Protein AF-A0A4R6JRE8-F1 (afdb_monomer_lite)

Organism: NCBI:txid52695

Foldseek 3Di:
DQPQDPVRLVVLLVLLLCLQLPVVLVLCVVVVHDPVLSVCSCVQSVLQSVLSVDAAADSSLVSLVSQLVSLVVLLVSVVVDVLLSLLSVLRNLLSVLSSCLSNQHCDLNHGSVVSSVSNSCSSPVRNPVSSVCVVVVPPSPPNSVVNVVVVVCVNVVSNVNVVVVVVVD

Sequence (169 aa):
MDRLSGAGWAGLYAVVAVCVLLFVPLGLGALGHRTRLVRWWPAVAVPAVVAMTLPRGWVAGLLCLPYLVACSAVPVLLRRDWLVAFAAACLPVAAAGLAAERAGYALLGFPPGILGLTAAHFHVAGFGAMLLLALTGEHRLLAPAGVAVVGLGFVVGGTTGDLIELLDR

Structure (mmCIF, N/CA/C/O backbone):
data_AF-A0A4R6JRE8-F1
#
_entry.id   AF-A0A4R6JRE8-F1
#
loop_
_atom_site.group_PDB
_atom_site.id
_atom_site.type_symbol
_atom_site.label_atom_id
_atom_site.label_alt_id
_atom_site.label_comp_id
_atom_site.label_asym_id
_atom_site.label_entity_id
_atom_site.label_seq_id
_atom_site.pdbx_PDB_ins_code
_atom_site.Cartn_x
_atom_site.Cartn_y
_atom_site.Cartn_z
_atom_site.occupancy
_atom_site.B_iso_or_equiv
_atom_site.auth_seq_id
_atom_site.auth_comp_id
_atom_site.auth_asym_id
_atom_site.auth_atom_id
_atom_site.pdbx_PDB_model_num
ATOM 1 N N . MET A 1 1 ? 4.841 7.133 -18.574 1.00 52.50 1 MET A N 1
ATOM 2 C CA . MET A 1 1 ? 5.577 8.075 -17.694 1.00 52.50 1 MET A CA 1
ATOM 3 C C . MET A 1 1 ? 6.538 7.310 -16.774 1.00 52.50 1 MET A C 1
ATOM 5 O O . MET A 1 1 ? 6.346 7.304 -15.568 1.00 52.50 1 MET A O 1
ATOM 9 N N . ASP A 1 2 ? 7.610 6.718 -17.309 1.00 60.41 2 ASP A N 1
ATOM 10 C CA . ASP A 1 2 ? 8.660 6.054 -16.499 1.00 60.41 2 ASP A CA 1
ATOM 11 C C . ASP A 1 2 ? 9.783 7.017 -16.062 1.00 60.41 2 ASP A C 1
ATOM 13 O O . ASP A 1 2 ? 10.923 6.625 -15.837 1.00 60.41 2 ASP A O 1
ATOM 17 N N . ARG A 1 3 ? 9.481 8.318 -15.970 1.00 64.69 3 ARG A N 1
ATOM 18 C CA . ARG A 1 3 ? 10.478 9.403 -15.907 1.00 64.69 3 ARG A CA 1
ATOM 19 C C . ARG A 1 3 ? 10.974 9.748 -14.495 1.00 64.69 3 ARG A C 1
ATOM 21 O O . ARG A 1 3 ? 11.443 10.862 -14.279 1.00 64.69 3 ARG A O 1
ATOM 28 N N . LEU A 1 4 ? 10.864 8.847 -13.521 1.00 73.44 4 LEU A N 1
ATOM 29 C CA . LEU A 1 4 ? 11.541 9.061 -12.238 1.00 73.44 4 LEU A CA 1
ATOM 30 C C . LEU A 1 4 ? 13.030 8.739 -12.406 1.00 73.44 4 LEU A C 1
ATOM 32 O O . LEU A 1 4 ? 13.393 7.714 -12.983 1.00 73.44 4 LEU A O 1
ATOM 36 N N . SER A 1 5 ? 13.897 9.612 -11.890 1.00 85.00 5 SER A N 1
ATOM 37 C CA . SER A 1 5 ? 15.326 9.312 -11.777 1.00 85.00 5 SER A CA 1
ATOM 38 C C . SER A 1 5 ? 15.541 8.103 -10.858 1.00 85.00 5 SER A C 1
ATOM 40 O O . SER A 1 5 ? 14.663 7.755 -10.065 1.00 85.00 5 SER A O 1
ATOM 42 N N . GLY A 1 6 ? 16.718 7.471 -10.909 1.00 84.25 6 GLY A N 1
ATOM 43 C CA . GLY A 1 6 ? 17.039 6.360 -10.000 1.00 84.25 6 GLY A CA 1
ATOM 44 C C . GLY A 1 6 ? 16.836 6.722 -8.519 1.00 84.25 6 GLY A C 1
ATOM 45 O O . GLY A 1 6 ? 16.256 5.945 -7.765 1.00 84.25 6 GLY A O 1
ATOM 46 N N . ALA A 1 7 ? 17.207 7.946 -8.126 1.00 83.94 7 ALA A N 1
ATOM 47 C CA . ALA A 1 7 ? 16.955 8.474 -6.784 1.00 83.94 7 ALA A CA 1
ATOM 48 C C . ALA A 1 7 ? 15.456 8.681 -6.494 1.00 83.94 7 ALA A C 1
ATOM 50 O O . ALA A 1 7 ? 15.005 8.407 -5.384 1.00 83.94 7 ALA A O 1
ATOM 51 N N . GLY A 1 8 ? 14.674 9.117 -7.487 1.00 85.06 8 GLY A N 1
ATOM 52 C CA . GLY A 1 8 ? 13.221 9.255 -7.363 1.00 85.06 8 GLY A CA 1
ATOM 53 C C . GLY A 1 8 ? 12.523 7.918 -7.105 1.00 85.06 8 GLY A C 1
ATOM 54 O O . GLY A 1 8 ? 11.666 7.831 -6.229 1.00 85.06 8 GLY A O 1
ATOM 55 N N . TRP A 1 9 ? 12.939 6.858 -7.803 1.00 87.75 9 TRP A N 1
ATOM 56 C CA . TRP A 1 9 ? 12.447 5.499 -7.558 1.00 87.75 9 TRP A CA 1
ATOM 57 C C . TRP A 1 9 ? 12.825 4.978 -6.171 1.00 87.75 9 TRP A C 1
ATOM 59 O O . TRP A 1 9 ? 11.977 4.423 -5.474 1.00 87.75 9 TRP A O 1
ATOM 69 N N . ALA A 1 10 ? 14.071 5.194 -5.745 1.00 87.94 10 ALA A N 1
ATOM 70 C CA . ALA A 1 10 ? 14.516 4.806 -4.409 1.00 87.94 10 ALA A CA 1
ATOM 71 C C . ALA A 1 10 ? 13.714 5.525 -3.312 1.00 87.94 10 ALA A C 1
ATOM 73 O O . ALA A 1 10 ? 13.259 4.887 -2.363 1.00 87.94 10 ALA A O 1
ATOM 74 N N . GLY A 1 11 ? 13.482 6.833 -3.471 1.00 87.94 11 GLY A N 1
ATOM 75 C CA . GLY A 1 11 ? 12.653 7.618 -2.558 1.00 87.94 11 GLY A CA 1
ATOM 76 C C . GLY A 1 11 ? 11.210 7.116 -2.500 1.00 87.94 11 GLY A C 1
ATOM 77 O O . GLY A 1 11 ? 10.671 6.927 -1.411 1.00 87.94 11 GLY A O 1
ATOM 78 N N . LEU A 1 12 ? 10.606 6.823 -3.656 1.00 90.62 12 LEU A N 1
ATOM 79 C CA . LEU A 1 12 ? 9.260 6.256 -3.733 1.00 90.62 12 LEU A CA 1
ATOM 80 C C . LEU A 1 12 ? 9.164 4.928 -2.970 1.00 90.62 12 LEU A C 1
ATOM 82 O O . LEU A 1 12 ? 8.294 4.776 -2.113 1.00 90.62 12 LEU A O 1
ATOM 86 N N . TYR A 1 13 ? 10.067 3.980 -3.233 1.00 93.44 13 TYR A N 1
ATOM 87 C CA . TYR A 1 13 ? 10.045 2.687 -2.546 1.00 93.44 13 TYR A CA 1
ATOM 88 C C . TYR A 1 13 ? 10.356 2.799 -1.060 1.00 93.44 13 TYR A C 1
ATOM 90 O O . TYR A 1 13 ? 9.750 2.075 -0.278 1.00 93.44 13 TYR A O 1
ATOM 98 N N . ALA A 1 14 ? 11.227 3.720 -0.641 1.00 90.25 14 ALA A N 1
ATOM 99 C CA . ALA A 1 14 ? 11.461 3.972 0.777 1.00 90.25 14 ALA A CA 1
ATOM 100 C C . ALA A 1 14 ? 10.170 4.426 1.478 1.00 90.25 14 ALA A C 1
ATOM 102 O O . ALA A 1 14 ? 9.812 3.883 2.524 1.00 90.25 14 ALA A O 1
ATOM 103 N N . VAL A 1 15 ? 9.429 5.359 0.869 1.00 90.06 15 VAL A N 1
ATOM 104 C CA . VAL A 1 15 ? 8.132 5.814 1.391 1.00 90.06 15 VAL A CA 1
ATOM 105 C C . VAL A 1 15 ? 7.133 4.661 1.456 1.00 90.06 15 VAL A C 1
ATOM 107 O O . VAL A 1 15 ? 6.523 4.445 2.505 1.00 90.06 15 VAL A O 1
ATOM 110 N N . VAL A 1 16 ? 6.976 3.889 0.376 1.00 92.94 16 VAL A N 1
ATOM 111 C CA . VAL A 1 16 ? 6.036 2.757 0.361 1.00 92.94 16 VAL A CA 1
ATOM 112 C C . VAL A 1 16 ? 6.449 1.694 1.383 1.00 92.94 16 VAL A C 1
ATOM 114 O O . VAL A 1 16 ? 5.595 1.213 2.120 1.00 92.94 16 VAL A O 1
ATOM 117 N N . ALA A 1 17 ? 7.736 1.370 1.514 1.00 93.31 17 ALA A N 1
ATOM 118 C CA . ALA A 1 17 ? 8.226 0.404 2.495 1.00 93.31 17 ALA A CA 1
ATOM 119 C C . ALA A 1 17 ? 7.937 0.849 3.936 1.00 93.31 17 ALA A C 1
ATOM 121 O O . ALA A 1 17 ? 7.434 0.052 4.728 1.00 93.31 17 ALA A O 1
ATOM 122 N N . VAL A 1 18 ? 8.173 2.124 4.269 1.00 90.38 18 VAL A N 1
ATOM 123 C CA . VAL A 1 18 ? 7.799 2.695 5.576 1.00 90.38 18 VAL A CA 1
ATOM 124 C C . VAL A 1 18 ? 6.293 2.580 5.806 1.00 90.38 18 VAL A C 1
ATOM 126 O O . VAL A 1 18 ? 5.859 2.185 6.891 1.00 90.38 18 VAL A O 1
ATOM 129 N N . CYS A 1 19 ? 5.485 2.863 4.783 1.00 89.25 19 CYS A N 1
ATOM 130 C CA . CYS A 1 19 ? 4.038 2.739 4.895 1.00 89.25 19 CYS A CA 1
ATOM 131 C C . CYS A 1 19 ? 3.608 1.300 5.189 1.00 89.25 19 CYS A C 1
ATOM 133 O O . CYS A 1 19 ? 2.877 1.038 6.144 1.00 89.25 19 CYS A O 1
ATOM 135 N N . VAL A 1 20 ? 4.093 0.369 4.371 1.00 93.38 20 VAL A N 1
ATOM 136 C CA . VAL A 1 20 ? 3.742 -1.050 4.405 1.00 93.38 20 VAL A CA 1
ATOM 137 C C . VAL A 1 20 ? 4.194 -1.705 5.714 1.00 93.38 20 VAL A C 1
ATOM 139 O O . VAL A 1 20 ? 3.438 -2.496 6.281 1.00 93.38 20 VAL A O 1
ATOM 142 N N . LEU A 1 21 ? 5.387 -1.368 6.219 1.00 92.44 21 LEU A N 1
ATOM 143 C CA . LEU A 1 21 ? 5.978 -1.991 7.410 1.00 92.44 21 LEU A CA 1
ATOM 144 C C . LEU A 1 21 ? 5.569 -1.343 8.731 1.00 92.44 21 LEU A C 1
ATOM 146 O O . LEU A 1 21 ? 5.488 -2.049 9.734 1.00 92.44 21 LEU A O 1
ATOM 150 N N . LEU A 1 22 ? 5.358 -0.026 8.757 1.00 88.62 22 LEU A N 1
ATOM 151 C CA . LEU A 1 22 ? 5.155 0.724 10.000 1.00 88.62 22 LEU A CA 1
ATOM 152 C C . LEU A 1 22 ? 3.790 1.398 10.028 1.00 88.62 22 LEU A C 1
ATOM 154 O O . LEU A 1 22 ? 3.012 1.174 10.951 1.00 88.62 22 LEU A O 1
ATOM 158 N N . PHE A 1 23 ? 3.472 2.196 9.010 1.00 86.69 23 PHE A N 1
ATOM 159 C CA . PHE A 1 23 ? 2.288 3.053 9.046 1.00 86.69 23 PHE A CA 1
ATOM 160 C C . PHE A 1 23 ? 0.977 2.260 9.097 1.00 86.69 23 PHE A C 1
ATOM 162 O O . PHE A 1 23 ? 0.137 2.504 9.964 1.00 86.69 23 PHE A O 1
ATOM 169 N N . VAL A 1 24 ? 0.817 1.269 8.216 1.00 89.62 24 VAL A N 1
ATOM 170 C CA . VAL A 1 24 ? -0.391 0.436 8.186 1.00 89.62 24 VAL A CA 1
ATOM 171 C C . VAL A 1 24 ? -0.585 -0.365 9.481 1.00 89.62 24 VAL A C 1
ATOM 173 O O . VAL A 1 24 ? -1.661 -0.247 10.068 1.00 89.62 24 VAL A O 1
ATOM 176 N N . PRO A 1 25 ? 0.394 -1.140 9.996 1.00 89.25 25 PRO A N 1
ATOM 177 C CA . PRO A 1 25 ? 0.181 -1.900 11.227 1.00 89.25 25 PRO A CA 1
ATOM 178 C C . PRO A 1 25 ? -0.025 -1.009 12.458 1.00 89.25 25 PRO A C 1
ATOM 180 O O . PRO A 1 25 ? -0.827 -1.372 13.320 1.00 89.25 25 PRO A O 1
ATOM 183 N N . LEU A 1 26 ? 0.622 0.163 12.533 1.00 85.62 26 LEU A N 1
ATOM 184 C CA . LEU A 1 26 ? 0.350 1.146 13.589 1.00 85.62 26 LEU A CA 1
ATOM 185 C C . LEU A 1 26 ? -1.086 1.671 13.503 1.00 85.62 26 LEU A C 1
ATOM 187 O O . LEU A 1 26 ? -1.774 1.726 14.522 1.00 85.62 26 LEU A O 1
ATOM 191 N N . GLY A 1 27 ? -1.565 1.985 12.298 1.00 85.25 27 GLY A N 1
ATOM 192 C CA . GLY A 1 27 ? -2.940 2.429 12.095 1.00 85.25 27 GLY A CA 1
ATOM 193 C C . GLY A 1 27 ? -3.976 1.365 12.453 1.00 85.25 27 GLY A C 1
ATOM 194 O O . GLY A 1 27 ? -4.958 1.655 13.134 1.00 85.25 27 GLY A O 1
ATOM 195 N N . LEU A 1 28 ? -3.722 0.107 12.087 1.00 85.75 28 LEU A N 1
ATOM 196 C CA . LEU A 1 28 ? -4.556 -1.027 12.499 1.00 85.75 28 LEU A CA 1
ATOM 197 C C . LEU A 1 28 ? -4.561 -1.221 14.023 1.00 85.75 28 LEU A C 1
ATOM 199 O O . LEU A 1 28 ? -5.608 -1.531 14.597 1.00 85.75 28 LEU A O 1
ATOM 203 N N . GLY A 1 29 ? -3.412 -1.022 14.675 1.00 84.69 29 GLY A N 1
ATOM 204 C CA . GLY A 1 29 ? -3.286 -1.066 16.131 1.00 84.69 29 GLY A CA 1
ATOM 205 C C . GLY A 1 29 ? -4.073 0.046 16.828 1.00 84.69 29 GLY A C 1
ATOM 206 O O . GLY A 1 29 ? -4.795 -0.233 17.784 1.00 84.69 29 GLY A O 1
ATOM 207 N N . ALA A 1 30 ? -3.997 1.279 16.319 1.00 81.44 30 ALA A N 1
ATOM 208 C CA . ALA A 1 30 ? -4.721 2.435 16.856 1.00 81.44 30 ALA A CA 1
ATOM 209 C C . ALA A 1 30 ? -6.247 2.262 16.793 1.00 81.44 30 ALA A C 1
ATOM 211 O O . ALA A 1 30 ? -6.962 2.707 17.686 1.00 81.44 30 ALA A O 1
ATOM 212 N N . LEU A 1 31 ? -6.750 1.547 15.784 1.00 77.00 31 LEU A N 1
ATOM 213 C CA . LEU A 1 31 ? -8.171 1.224 15.653 1.00 77.00 31 LEU A CA 1
ATOM 214 C C . LEU A 1 31 ? -8.651 0.149 16.648 1.00 77.00 31 LEU A C 1
ATOM 216 O O . LEU A 1 31 ? -9.803 -0.272 16.572 1.00 77.00 31 LEU A O 1
ATOM 220 N N . GLY A 1 32 ? -7.797 -0.356 17.545 1.00 67.25 32 GLY A N 1
ATOM 221 C CA . GLY A 1 32 ? -8.158 -1.390 18.523 1.00 67.25 32 GLY A CA 1
ATOM 222 C C . GLY A 1 32 ? -8.402 -2.772 17.904 1.00 67.25 32 GLY A C 1
ATOM 223 O O . GLY A 1 32 ? -8.995 -3.651 18.535 1.00 67.25 32 GLY A O 1
ATOM 224 N N . HIS A 1 33 ? -7.974 -2.984 16.656 1.00 66.19 33 HIS A N 1
ATOM 225 C CA . HIS A 1 33 ? -8.256 -4.212 15.923 1.00 66.19 33 HIS A CA 1
ATOM 226 C C . HIS A 1 33 ? -7.191 -5.290 16.158 1.00 66.19 33 HIS A C 1
ATOM 228 O O . HIS A 1 33 ? -5.997 -5.023 16.252 1.00 66.19 33 HIS A O 1
ATOM 234 N N . ARG A 1 34 ? -7.688 -6.534 16.272 1.00 66.19 34 ARG A N 1
ATOM 235 C CA . ARG A 1 34 ? -7.006 -7.802 16.602 1.00 66.19 34 ARG A CA 1
ATOM 236 C C . ARG A 1 34 ? -5.475 -7.717 16.605 1.00 66.19 34 ARG A C 1
ATOM 238 O O . ARG A 1 34 ? -4.853 -7.786 15.549 1.00 66.19 34 ARG A O 1
ATOM 245 N N . THR A 1 35 ? -4.880 -7.770 17.798 1.00 72.00 35 THR A N 1
ATOM 246 C CA . THR A 1 35 ? -3.431 -7.962 18.031 1.00 72.00 35 THR A CA 1
ATOM 247 C C . THR A 1 35 ? -2.819 -9.054 17.148 1.00 72.00 35 THR A C 1
ATOM 249 O O . THR A 1 35 ? -1.670 -8.958 16.733 1.00 72.00 35 THR A O 1
ATOM 252 N N . ARG A 1 36 ? -3.609 -10.075 16.794 1.00 83.19 36 ARG A N 1
ATOM 253 C CA . ARG A 1 36 ? -3.232 -11.128 15.848 1.00 83.19 36 ARG A CA 1
ATOM 254 C C . ARG A 1 36 ? -2.947 -10.603 14.432 1.00 83.19 36 ARG A C 1
ATOM 256 O O . ARG A 1 36 ? -1.947 -11.010 13.861 1.00 83.19 36 ARG A O 1
ATOM 263 N N . LEU A 1 37 ? -3.779 -9.720 13.871 1.00 84.69 37 LEU A N 1
ATOM 264 C CA . LEU A 1 37 ? -3.573 -9.158 12.528 1.00 84.69 37 LEU A CA 1
ATOM 265 C C . LEU A 1 37 ? -2.281 -8.337 12.473 1.00 84.69 37 LEU A C 1
ATOM 267 O O . LEU A 1 37 ? -1.452 -8.573 11.604 1.00 84.69 37 LEU A O 1
ATOM 271 N N . VAL A 1 38 ? -2.081 -7.447 13.450 1.00 87.44 38 VAL A N 1
ATOM 272 C CA . VAL A 1 38 ? -0.861 -6.631 13.563 1.00 87.44 38 VAL A CA 1
ATOM 273 C C . VAL A 1 38 ? 0.375 -7.516 13.757 1.00 87.44 38 VAL A C 1
ATOM 275 O O . VAL A 1 38 ? 1.393 -7.305 13.107 1.00 87.44 38 VAL A O 1
ATOM 278 N N . ARG A 1 39 ? 0.281 -8.567 14.584 1.00 90.31 39 ARG A N 1
ATOM 279 C CA . ARG A 1 39 ? 1.387 -9.507 14.833 1.00 90.31 39 ARG A CA 1
ATOM 280 C C . ARG A 1 39 ? 1.802 -10.302 13.593 1.00 90.31 39 ARG A C 1
ATOM 282 O O . ARG A 1 39 ? 2.987 -10.566 13.427 1.00 90.31 39 ARG A O 1
ATOM 289 N N . TRP A 1 40 ? 0.851 -10.705 12.750 1.00 92.12 40 TRP A N 1
ATOM 290 C CA . TRP A 1 40 ? 1.140 -11.431 11.506 1.00 92.12 40 TRP A CA 1
ATOM 291 C C . TRP A 1 40 ? 1.424 -10.505 10.319 1.00 92.12 40 TRP A C 1
ATOM 293 O O . TRP A 1 40 ? 1.877 -10.983 9.282 1.00 92.12 40 TRP A O 1
ATOM 303 N N . TRP A 1 41 ? 1.216 -9.195 10.466 1.00 94.31 41 TRP A N 1
ATOM 304 C CA . TRP A 1 41 ? 1.432 -8.217 9.402 1.00 94.31 41 TRP A CA 1
ATOM 305 C C . TRP A 1 41 ? 2.831 -8.280 8.767 1.00 94.31 41 TRP A C 1
ATOM 307 O O . TRP A 1 41 ? 2.915 -8.279 7.538 1.00 94.31 41 TRP A O 1
ATOM 317 N N . PRO A 1 42 ? 3.936 -8.431 9.528 1.00 95.25 42 PRO A N 1
ATOM 318 C CA . PRO A 1 42 ? 5.261 -8.551 8.924 1.00 95.25 42 PRO A CA 1
ATOM 319 C C . PRO A 1 42 ? 5.374 -9.726 7.943 1.00 95.25 42 PRO A C 1
ATOM 321 O O . PRO A 1 42 ? 6.051 -9.599 6.927 1.00 95.25 42 PRO A O 1
ATOM 324 N N . ALA A 1 43 ? 4.668 -10.836 8.189 1.00 96.38 43 ALA A N 1
ATOM 325 C CA . ALA A 1 43 ? 4.714 -12.014 7.322 1.00 96.38 43 ALA A CA 1
ATOM 326 C C . ALA A 1 43 ? 4.138 -11.751 5.920 1.00 96.38 43 ALA A C 1
ATOM 328 O O . ALA A 1 43 ? 4.549 -12.400 4.962 1.00 96.38 43 ALA A O 1
ATOM 329 N N . VAL A 1 44 ? 3.217 -10.791 5.788 1.00 96.06 44 VAL A N 1
ATOM 330 C CA . VAL A 1 44 ? 2.644 -10.383 4.494 1.00 96.06 44 VAL A CA 1
ATOM 331 C C . VAL A 1 44 ? 3.314 -9.132 3.921 1.00 96.06 44 VAL A C 1
ATOM 333 O O . VAL A 1 44 ? 3.395 -8.991 2.705 1.00 96.06 44 VAL A O 1
ATOM 336 N N . ALA A 1 45 ? 3.832 -8.245 4.774 1.00 96.12 45 ALA A N 1
ATOM 337 C CA . ALA A 1 45 ? 4.456 -6.981 4.384 1.00 96.12 45 ALA A CA 1
ATOM 338 C C . ALA A 1 45 ? 5.901 -7.145 3.883 1.00 96.12 45 ALA A C 1
ATOM 340 O O . ALA A 1 45 ? 6.281 -6.532 2.885 1.00 96.12 45 ALA A O 1
ATOM 341 N N . VAL A 1 46 ? 6.707 -7.986 4.543 1.00 97.62 46 VAL A N 1
ATOM 342 C CA . VAL A 1 46 ? 8.119 -8.201 4.179 1.00 97.62 46 VAL A CA 1
ATOM 343 C C . VAL A 1 46 ? 8.277 -8.703 2.736 1.00 97.62 46 VAL A C 1
ATOM 345 O O . VAL A 1 46 ? 9.091 -8.119 2.021 1.00 97.62 46 VAL A O 1
ATOM 348 N N . PRO A 1 47 ? 7.495 -9.687 2.245 1.00 98.12 47 PRO A N 1
ATOM 349 C CA . PRO A 1 47 ? 7.558 -10.102 0.843 1.00 98.12 47 PRO A CA 1
ATOM 350 C C . PRO A 1 47 ? 7.337 -8.953 -0.151 1.00 98.12 47 PRO A C 1
ATOM 352 O O . PRO A 1 47 ? 8.081 -8.833 -1.122 1.00 98.12 47 PRO A O 1
ATOM 355 N N . ALA A 1 48 ? 6.378 -8.059 0.118 1.00 97.00 48 ALA A N 1
ATOM 356 C CA . ALA A 1 48 ? 6.108 -6.911 -0.745 1.00 97.00 48 ALA A CA 1
ATOM 357 C C . ALA A 1 48 ? 7.262 -5.894 -0.753 1.00 97.00 48 ALA A C 1
ATOM 359 O O . ALA A 1 48 ? 7.559 -5.322 -1.797 1.00 97.00 48 ALA A O 1
ATOM 360 N N . VAL A 1 49 ? 7.947 -5.693 0.376 1.00 97.44 49 VAL A N 1
ATOM 361 C CA . VAL A 1 49 ? 9.142 -4.832 0.437 1.00 97.44 49 VAL A CA 1
ATOM 362 C C . VAL A 1 49 ? 10.323 -5.471 -0.288 1.00 97.44 49 VAL A C 1
ATOM 364 O O . VAL A 1 49 ? 11.018 -4.795 -1.043 1.00 97.44 49 VAL A O 1
ATOM 367 N N . VAL A 1 50 ? 10.519 -6.783 -0.133 1.00 97.75 50 VAL A N 1
ATOM 368 C CA . VAL A 1 50 ? 11.526 -7.533 -0.900 1.00 97.75 50 VAL A CA 1
ATOM 369 C C . VAL A 1 50 ? 11.248 -7.423 -2.402 1.00 97.75 50 VAL A C 1
ATOM 371 O O . VAL A 1 50 ? 12.172 -7.244 -3.188 1.00 97.75 50 VAL A O 1
ATOM 374 N N . ALA A 1 51 ? 9.984 -7.432 -2.826 1.00 97.31 51 ALA A N 1
ATOM 375 C CA . ALA A 1 51 ? 9.631 -7.260 -4.233 1.00 97.31 51 ALA A CA 1
ATOM 376 C C . ALA A 1 51 ? 10.114 -5.928 -4.839 1.00 97.31 51 ALA A C 1
ATOM 378 O O . ALA A 1 51 ? 10.369 -5.876 -6.045 1.00 97.31 51 ALA A O 1
ATOM 379 N N . MET A 1 52 ? 10.246 -4.865 -4.035 1.00 95.38 52 MET A N 1
ATOM 380 C CA . MET A 1 52 ? 10.695 -3.537 -4.484 1.00 95.38 52 MET A CA 1
ATOM 381 C C . MET A 1 52 ? 12.196 -3.486 -4.787 1.00 95.38 52 MET A C 1
ATOM 383 O O . MET A 1 52 ? 12.630 -2.622 -5.546 1.00 95.38 52 MET A O 1
ATOM 387 N N . THR A 1 53 ? 12.989 -4.402 -4.223 1.00 95.88 53 THR A N 1
ATOM 388 C CA . THR A 1 53 ? 14.435 -4.485 -4.494 1.00 95.88 53 THR A CA 1
ATOM 389 C C . THR A 1 53 ? 14.752 -5.332 -5.725 1.00 95.88 53 THR A C 1
ATOM 391 O O . THR A 1 53 ? 15.860 -5.263 -6.255 1.00 95.88 53 THR A O 1
ATOM 394 N N . LEU A 1 54 ? 13.784 -6.116 -6.203 1.00 95.69 54 LEU A N 1
ATOM 395 C CA . LEU A 1 54 ? 13.925 -6.931 -7.403 1.00 95.69 54 LEU A CA 1
ATOM 396 C C . LEU A 1 54 ? 13.718 -6.098 -8.681 1.00 95.69 54 LEU A C 1
ATOM 398 O O . LEU A 1 54 ? 13.098 -5.032 -8.648 1.00 95.69 54 LEU A O 1
ATOM 402 N N . PRO A 1 55 ? 14.169 -6.581 -9.848 1.00 95.06 55 PRO A N 1
ATOM 403 C CA . PRO A 1 55 ? 13.686 -6.083 -11.132 1.00 95.06 55 PRO A CA 1
ATOM 404 C C . PRO A 1 55 ? 12.169 -6.287 -11.269 1.00 95.06 55 PRO A C 1
ATOM 406 O O . PRO A 1 55 ? 11.600 -7.202 -10.669 1.00 95.06 55 PRO A O 1
ATOM 409 N N . ARG A 1 56 ? 11.502 -5.439 -12.063 1.00 95.06 56 ARG A N 1
ATOM 410 C CA . ARG A 1 56 ? 10.077 -5.632 -12.378 1.00 95.06 56 ARG A CA 1
ATOM 411 C C . ARG A 1 56 ? 9.874 -6.935 -13.140 1.00 95.06 56 ARG A C 1
ATOM 413 O O . ARG A 1 56 ? 10.665 -7.272 -14.018 1.00 95.06 56 ARG A O 1
ATOM 420 N N . GLY A 1 57 ? 8.797 -7.636 -12.820 1.00 96.00 57 GLY A N 1
ATOM 421 C CA . GLY A 1 57 ? 8.411 -8.875 -13.476 1.00 96.00 57 GLY A CA 1
ATOM 422 C C . GLY A 1 57 ? 7.480 -9.716 -12.612 1.00 96.00 57 GLY A C 1
ATOM 423 O O . GLY A 1 57 ? 7.170 -9.377 -11.468 1.00 96.00 57 GLY A O 1
ATOM 424 N N . TRP A 1 58 ? 7.054 -10.854 -13.155 1.00 96.50 58 TRP A N 1
ATOM 425 C CA . TRP A 1 58 ? 6.055 -11.716 -12.523 1.00 96.50 58 TRP A CA 1
ATOM 426 C C . TRP A 1 58 ? 6.454 -12.163 -11.107 1.00 96.50 58 TRP A C 1
ATOM 428 O O . TRP A 1 58 ? 5.607 -12.163 -10.222 1.00 96.50 58 TRP A O 1
ATOM 438 N N . VAL A 1 59 ? 7.737 -12.453 -10.849 1.00 97.69 59 VAL A N 1
ATOM 439 C CA . VAL A 1 59 ? 8.229 -12.832 -9.508 1.00 97.69 59 VAL A CA 1
ATOM 440 C C . VAL A 1 59 ? 7.990 -11.715 -8.490 1.00 97.69 59 VAL A C 1
ATOM 442 O O . VAL A 1 59 ? 7.465 -11.967 -7.407 1.00 97.69 59 VAL A O 1
ATOM 445 N N . ALA A 1 60 ? 8.341 -10.475 -8.842 1.00 97.19 60 ALA A N 1
ATOM 446 C CA . ALA A 1 60 ? 8.134 -9.325 -7.970 1.00 97.19 60 ALA A CA 1
ATOM 447 C C . ALA A 1 60 ? 6.633 -9.073 -7.742 1.00 97.19 60 ALA A C 1
ATOM 449 O O . ALA A 1 60 ? 6.220 -8.8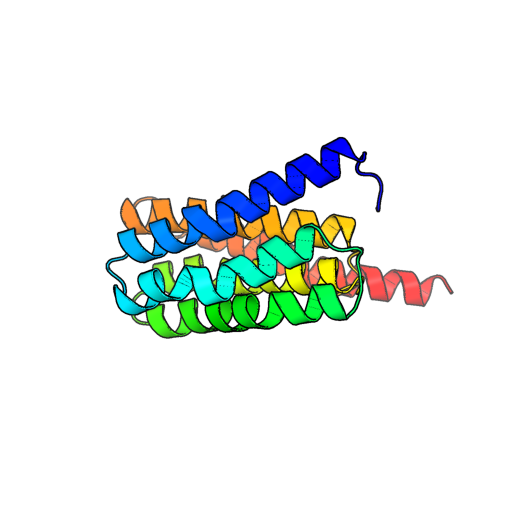38 -6.611 1.00 97.19 60 ALA A O 1
ATOM 450 N N . GLY A 1 61 ? 5.804 -9.209 -8.782 1.00 97.12 61 GLY A N 1
ATOM 451 C CA . GLY A 1 61 ? 4.346 -9.129 -8.649 1.00 97.12 61 GLY A CA 1
ATOM 452 C C . GLY A 1 61 ? 3.759 -10.200 -7.718 1.00 97.12 61 GLY A C 1
ATOM 453 O O . GLY A 1 61 ? 2.952 -9.883 -6.844 1.00 97.12 61 GLY A O 1
ATOM 454 N N . LEU A 1 62 ? 4.198 -11.458 -7.845 1.00 97.81 62 LEU A N 1
ATOM 455 C CA . LEU A 1 62 ? 3.732 -12.567 -7.001 1.00 97.81 62 LEU A CA 1
ATOM 456 C C . LEU A 1 62 ? 4.079 -12.362 -5.523 1.00 97.81 62 LEU A C 1
ATOM 458 O O . LEU A 1 62 ? 3.253 -12.645 -4.654 1.00 97.81 62 LEU A O 1
ATOM 462 N N . LEU A 1 63 ? 5.266 -11.827 -5.228 1.00 98.00 63 LEU A N 1
ATOM 463 C CA . LEU A 1 63 ? 5.678 -11.503 -3.859 1.00 98.00 63 LEU A CA 1
ATOM 464 C C . LEU A 1 63 ? 4.790 -10.432 -3.201 1.00 98.00 63 LEU A C 1
ATOM 466 O O . LEU A 1 63 ? 4.715 -10.378 -1.974 1.00 98.00 63 LEU A O 1
ATOM 470 N N . CYS A 1 64 ? 4.074 -9.621 -3.983 1.00 97.81 64 CYS A N 1
ATOM 471 C CA . CYS A 1 64 ? 3.107 -8.651 -3.468 1.00 97.81 64 CYS A CA 1
ATOM 472 C C . CYS A 1 64 ? 1.721 -9.253 -3.172 1.00 97.81 64 CYS A C 1
ATOM 474 O O . CYS A 1 64 ? 0.921 -8.611 -2.489 1.00 97.81 64 CYS A O 1
ATOM 476 N N . LEU A 1 65 ? 1.406 -10.469 -3.637 1.00 97.38 65 LEU A N 1
ATOM 477 C CA . LEU A 1 65 ? 0.069 -11.054 -3.464 1.00 97.38 65 LEU A CA 1
ATOM 478 C C . LEU A 1 65 ? -0.340 -11.283 -2.001 1.00 97.38 65 LEU A C 1
ATOM 480 O O . LEU A 1 65 ? -1.477 -10.946 -1.668 1.00 97.38 65 LEU A O 1
ATOM 484 N N . PRO A 1 66 ? 0.526 -11.788 -1.097 1.00 97.50 66 PRO A N 1
ATOM 485 C CA . PRO A 1 66 ? 0.159 -11.929 0.312 1.00 97.50 66 PRO A CA 1
ATOM 486 C C . PRO A 1 66 ? -0.261 -10.594 0.934 1.00 97.50 66 PRO A C 1
ATOM 488 O O . PRO A 1 66 ? -1.223 -10.537 1.702 1.00 97.50 66 PRO A O 1
ATOM 491 N N . TYR A 1 67 ? 0.428 -9.514 0.555 1.00 97.12 67 TYR A N 1
ATOM 492 C CA . TYR A 1 67 ? 0.107 -8.164 0.995 1.00 97.12 67 TYR A CA 1
ATOM 493 C C . TYR A 1 67 ? -1.246 -7.695 0.455 1.00 97.12 67 TYR A C 1
ATOM 495 O O . TYR A 1 67 ? -2.092 -7.244 1.225 1.00 97.12 67 TYR A O 1
ATOM 503 N N . LEU A 1 68 ? -1.499 -7.882 -0.843 1.00 97.31 68 LEU A N 1
ATOM 504 C CA . LEU A 1 68 ? -2.784 -7.557 -1.467 1.00 97.31 68 LEU A CA 1
ATOM 505 C C . LEU A 1 68 ? -3.960 -8.291 -0.808 1.00 97.31 68 LEU A C 1
ATOM 507 O O . LEU A 1 68 ? -4.989 -7.674 -0.515 1.00 97.31 68 LEU A O 1
ATOM 511 N N . VAL A 1 69 ? -3.809 -9.587 -0.527 1.00 96.69 69 VAL A N 1
ATOM 512 C CA . VAL A 1 69 ? -4.836 -10.385 0.160 1.00 96.69 69 VAL A CA 1
ATOM 513 C C . VAL A 1 69 ? -5.087 -9.847 1.568 1.00 96.69 69 VAL A C 1
ATOM 515 O O . VAL A 1 69 ? -6.243 -9.653 1.953 1.00 96.69 69 VAL A O 1
ATOM 518 N N . ALA A 1 70 ? -4.027 -9.551 2.325 1.00 94.56 70 ALA A N 1
ATOM 519 C CA . ALA A 1 70 ? -4.158 -8.987 3.664 1.00 94.56 70 ALA A CA 1
ATOM 520 C C . ALA A 1 70 ? -4.872 -7.628 3.642 1.00 94.56 70 ALA A C 1
ATOM 522 O O . ALA A 1 70 ? -5.847 -7.446 4.371 1.00 94.56 70 ALA A O 1
ATOM 523 N N . CYS A 1 71 ? -4.455 -6.711 2.765 1.00 94.69 71 CYS A N 1
ATOM 524 C CA . CYS A 1 71 ? -5.077 -5.400 2.587 1.00 94.69 71 CYS A CA 1
ATOM 525 C C . CYS A 1 71 ? -6.554 -5.499 2.186 1.00 94.69 71 CYS A C 1
ATOM 527 O O . CYS A 1 71 ? -7.372 -4.745 2.703 1.00 94.69 71 CYS A O 1
ATOM 529 N N . SER A 1 72 ? -6.915 -6.459 1.332 1.00 95.38 72 SER A N 1
ATOM 530 C CA . SER A 1 72 ? -8.308 -6.692 0.918 1.00 95.38 72 SER A CA 1
ATOM 531 C C . SER A 1 72 ? -9.181 -7.229 2.053 1.00 95.38 72 SER A C 1
ATOM 533 O O . SER A 1 72 ? -10.371 -6.922 2.128 1.00 95.38 72 SER A O 1
ATOM 535 N N . ALA A 1 73 ? -8.600 -8.001 2.974 1.00 93.00 73 ALA A N 1
ATOM 536 C CA . ALA A 1 73 ? -9.316 -8.503 4.140 1.00 93.00 73 ALA A CA 1
ATOM 537 C C . ALA A 1 73 ? -9.592 -7.405 5.181 1.00 93.00 73 ALA A C 1
ATOM 539 O O . ALA A 1 73 ? -10.594 -7.494 5.891 1.00 93.00 73 ALA A O 1
ATOM 540 N N . VAL A 1 74 ? -8.745 -6.370 5.280 1.00 90.56 74 VAL A N 1
ATOM 541 C CA . VAL A 1 74 ? -8.883 -5.323 6.308 1.00 90.56 74 VAL A CA 1
ATOM 542 C C . VAL A 1 74 ? -10.271 -4.659 6.274 1.00 90.56 74 VAL A C 1
ATOM 544 O O . VAL A 1 74 ? -10.969 -4.784 7.278 1.00 90.56 74 VAL A O 1
ATOM 547 N N . PRO A 1 75 ? -10.755 -4.036 5.179 1.00 90.38 75 PRO A N 1
ATOM 548 C CA . PRO A 1 75 ? -12.080 -3.399 5.158 1.00 90.38 75 PRO A CA 1
ATOM 549 C C . PRO A 1 75 ? -13.216 -4.333 5.589 1.00 90.38 75 PRO A C 1
ATOM 551 O O . PRO A 1 75 ? -14.116 -3.931 6.324 1.00 90.38 75 PRO A O 1
ATOM 554 N N . VAL A 1 76 ? -13.147 -5.607 5.188 1.00 90.81 76 VAL A N 1
ATOM 555 C CA . VAL A 1 76 ? -14.141 -6.632 5.542 1.00 90.81 76 VAL A CA 1
ATOM 556 C C . VAL A 1 76 ? -14.124 -6.924 7.043 1.00 90.81 76 VAL A C 1
ATOM 558 O O . VAL A 1 76 ? -15.178 -7.100 7.657 1.00 90.81 76 VAL A O 1
ATOM 561 N N . LEU A 1 77 ? -12.940 -6.953 7.654 1.00 88.50 77 LEU A N 1
ATOM 562 C CA . LEU A 1 77 ? -12.779 -7.130 9.097 1.00 88.50 77 LEU A CA 1
ATOM 563 C C . LEU A 1 77 ? -13.237 -5.896 9.887 1.00 88.50 77 LEU A C 1
ATOM 565 O O . LEU A 1 77 ? -13.743 -6.056 10.998 1.00 88.50 77 LEU A O 1
ATOM 569 N N . LEU A 1 78 ? -13.096 -4.699 9.310 1.00 87.12 78 LEU A N 1
ATOM 570 C CA . LEU A 1 78 ? -13.465 -3.419 9.927 1.00 87.12 78 LEU A CA 1
ATOM 571 C C . LEU A 1 78 ? -14.912 -2.985 9.632 1.00 87.12 78 LEU A C 1
ATOM 573 O O . LEU A 1 78 ? -15.353 -1.960 10.140 1.00 87.12 78 LEU A O 1
ATOM 577 N N . ARG A 1 79 ? -15.684 -3.772 8.867 1.00 87.88 79 ARG A N 1
ATOM 578 C CA . ARG A 1 79 ? -17.025 -3.429 8.339 1.00 87.88 79 ARG A CA 1
ATOM 579 C C . ARG A 1 79 ? -18.083 -2.991 9.359 1.00 87.88 79 ARG A C 1
ATOM 581 O O . ARG A 1 79 ? -19.173 -2.596 8.963 1.00 87.88 79 ARG A O 1
ATOM 588 N N . ARG A 1 80 ? -17.817 -3.149 10.660 1.00 86.19 80 ARG A N 1
ATOM 589 C CA . ARG A 1 80 ? -18.719 -2.704 11.733 1.00 86.19 80 ARG A CA 1
ATOM 590 C C . ARG A 1 80 ? -18.734 -1.187 11.892 1.00 86.19 80 ARG A C 1
ATOM 592 O O . ARG A 1 80 ? -19.756 -0.659 12.311 1.00 86.19 80 ARG A O 1
ATOM 599 N N . ASP A 1 81 ? -17.642 -0.517 11.544 1.00 85.38 81 ASP A N 1
ATOM 600 C CA . ASP A 1 81 ? -17.570 0.937 11.476 1.00 85.38 81 ASP A CA 1
ATOM 601 C C . ASP A 1 81 ? -17.343 1.333 10.017 1.00 85.38 81 ASP A C 1
ATOM 603 O O . ASP A 1 81 ? -16.301 1.043 9.430 1.00 85.38 81 ASP A O 1
ATOM 607 N N . TRP A 1 82 ? -18.352 1.954 9.409 1.00 83.38 82 TRP A N 1
ATOM 608 C CA . TRP A 1 82 ? -18.332 2.250 7.981 1.00 83.38 82 TRP A CA 1
ATOM 609 C C . TRP A 1 82 ? -17.255 3.278 7.605 1.00 83.38 82 TRP A C 1
ATOM 611 O O . TRP A 1 82 ? -16.683 3.160 6.523 1.00 83.38 82 TRP A O 1
ATOM 621 N N . LEU A 1 83 ? -16.936 4.242 8.481 1.00 81.88 83 LEU A N 1
ATOM 622 C CA . LEU A 1 83 ? -15.899 5.247 8.219 1.00 81.88 83 LEU A CA 1
ATOM 623 C C . LEU A 1 83 ? -14.519 4.605 8.257 1.00 81.88 83 LEU A C 1
ATOM 625 O O . LEU A 1 83 ? -13.699 4.832 7.370 1.00 81.88 83 LEU A O 1
ATOM 629 N N . VAL A 1 84 ? -14.287 3.758 9.256 1.00 82.38 84 VAL A N 1
ATOM 630 C CA . VAL A 1 84 ? -13.037 3.008 9.397 1.00 82.38 84 VAL A CA 1
ATOM 631 C C . VAL A 1 84 ? -12.875 1.991 8.261 1.00 82.38 84 VAL A C 1
ATOM 633 O O . VAL A 1 84 ? -11.789 1.854 7.696 1.00 82.38 84 VAL A O 1
ATOM 636 N N . ALA A 1 85 ? -13.948 1.295 7.881 1.00 86.12 85 ALA A N 1
ATOM 637 C CA . ALA A 1 85 ? -13.935 0.366 6.754 1.00 86.12 85 ALA A CA 1
ATOM 638 C C . ALA A 1 85 ? -13.663 1.087 5.426 1.00 86.12 85 ALA A C 1
ATOM 640 O O . ALA A 1 85 ? -12.884 0.592 4.611 1.00 86.12 85 ALA A O 1
ATOM 641 N N . PHE A 1 86 ? -14.252 2.269 5.230 1.00 83.62 86 PHE A N 1
ATOM 642 C CA . PHE A 1 86 ? -13.997 3.108 4.062 1.00 83.62 86 PHE A CA 1
ATOM 643 C C . PHE A 1 86 ? -12.550 3.624 4.040 1.00 83.62 86 PHE A C 1
ATOM 645 O O . PHE A 1 86 ? -11.885 3.531 3.011 1.00 83.62 86 PHE A O 1
ATOM 652 N N . ALA A 1 87 ? -12.015 4.073 5.181 1.00 83.00 87 ALA A N 1
ATOM 653 C CA . ALA A 1 87 ? -10.604 4.442 5.322 1.00 83.00 87 ALA A CA 1
ATOM 654 C C . ALA A 1 87 ? -9.678 3.291 4.899 1.00 83.00 87 ALA A C 1
ATOM 656 O O . ALA A 1 87 ? -8.760 3.460 4.093 1.00 83.00 87 ALA A O 1
ATOM 657 N N . ALA A 1 88 ? -9.963 2.088 5.398 1.00 87.75 88 ALA A N 1
ATOM 658 C CA . ALA A 1 88 ? -9.205 0.894 5.069 1.00 87.75 88 ALA A CA 1
ATOM 659 C C . ALA A 1 88 ? -9.350 0.451 3.609 1.00 87.75 88 ALA A C 1
ATOM 661 O O . ALA A 1 88 ? -8.464 -0.246 3.117 1.00 87.75 88 ALA A O 1
ATOM 662 N N . ALA A 1 89 ? -10.411 0.846 2.895 1.00 89.94 89 ALA A N 1
ATOM 663 C CA . ALA A 1 89 ? -10.600 0.501 1.484 1.00 89.94 89 ALA A CA 1
ATOM 664 C C . ALA A 1 89 ? -9.531 1.126 0.568 1.00 89.94 89 ALA A C 1
ATOM 666 O O . ALA A 1 89 ? -9.326 0.653 -0.548 1.00 89.94 89 ALA A O 1
ATOM 667 N N . CYS A 1 90 ? -8.774 2.112 1.058 1.00 90.25 90 CYS A N 1
ATOM 668 C CA . CYS A 1 90 ? -7.587 2.622 0.372 1.00 90.25 90 CYS A CA 1
ATOM 669 C C . CYS A 1 90 ? -6.456 1.581 0.288 1.00 90.25 90 CYS A C 1
ATOM 671 O O . CYS A 1 90 ? -5.696 1.574 -0.678 1.00 90.25 90 CYS A O 1
ATOM 673 N N . LEU A 1 91 ? -6.345 0.681 1.272 1.00 92.81 91 LEU A N 1
ATOM 674 C CA . LEU A 1 91 ? -5.279 -0.322 1.339 1.00 92.81 91 LEU A CA 1
ATOM 675 C C . LEU A 1 91 ? -5.286 -1.307 0.157 1.00 92.81 91 LEU A C 1
ATOM 677 O O . LEU A 1 91 ? -4.224 -1.498 -0.432 1.00 92.81 91 LEU A O 1
ATOM 681 N N . PRO A 1 92 ? -6.413 -1.940 -0.233 1.00 95.12 92 PRO A N 1
ATOM 682 C CA . PRO A 1 92 ? -6.420 -2.825 -1.395 1.00 95.12 92 PRO A CA 1
ATOM 683 C C . PRO A 1 92 ? -6.112 -2.090 -2.703 1.00 95.12 92 PRO A C 1
ATOM 685 O O . PRO A 1 92 ? -5.421 -2.657 -3.543 1.00 95.12 92 PRO A O 1
ATOM 688 N N . VAL A 1 93 ? -6.535 -0.829 -2.866 1.00 93.44 93 VAL A N 1
ATOM 689 C CA . VAL A 1 93 ? -6.176 -0.014 -4.045 1.00 93.44 93 VAL A CA 1
ATOM 690 C C . VAL A 1 93 ? -4.666 0.216 -4.092 1.00 93.44 93 VAL A C 1
ATOM 692 O O . VAL A 1 93 ? -4.028 -0.009 -5.121 1.00 93.44 93 VAL A O 1
ATOM 695 N N . ALA A 1 94 ? -4.076 0.592 -2.957 1.00 94.38 94 ALA A N 1
ATOM 696 C CA . ALA A 1 94 ? -2.643 0.810 -2.847 1.00 94.38 94 ALA A CA 1
ATOM 697 C C . ALA A 1 94 ? -1.836 -0.474 -3.114 1.00 94.38 94 ALA A C 1
ATOM 699 O O . ALA A 1 94 ? -0.843 -0.451 -3.843 1.00 94.38 94 ALA A O 1
ATOM 700 N N . ALA A 1 95 ? -2.279 -1.603 -2.554 1.00 96.31 95 ALA A N 1
ATOM 701 C CA . ALA A 1 95 ? -1.631 -2.898 -2.723 1.00 96.31 95 ALA A CA 1
ATOM 702 C C . ALA A 1 95 ? -1.776 -3.451 -4.150 1.00 96.31 95 ALA A C 1
ATOM 704 O O . ALA A 1 95 ? -0.836 -4.059 -4.660 1.00 96.31 95 ALA A O 1
ATOM 705 N N . ALA A 1 96 ? -2.914 -3.217 -4.813 1.00 96.25 96 ALA A N 1
ATOM 706 C CA . ALA A 1 96 ? -3.126 -3.612 -6.204 1.00 96.25 96 ALA A CA 1
ATOM 707 C C . ALA A 1 96 ? -2.232 -2.800 -7.149 1.00 96.25 96 ALA A C 1
ATOM 709 O O . ALA A 1 96 ? -1.577 -3.380 -8.015 1.00 96.25 96 ALA A O 1
ATOM 710 N N . GLY A 1 97 ? -2.139 -1.482 -6.931 1.00 94.94 97 GLY A N 1
ATOM 711 C CA . GLY A 1 97 ? -1.208 -0.616 -7.655 1.00 94.94 97 GLY A CA 1
ATOM 712 C C . GLY A 1 97 ? 0.241 -1.075 -7.494 1.00 94.94 97 GLY A C 1
ATOM 713 O O . GLY A 1 97 ? 0.947 -1.224 -8.488 1.00 94.94 97 GLY A O 1
ATOM 714 N N . LEU A 1 98 ? 0.659 -1.403 -6.266 1.00 96.31 98 LEU A N 1
ATOM 715 C CA . LEU A 1 98 ? 1.995 -1.940 -6.004 1.00 96.31 98 LEU A CA 1
ATOM 716 C C . LEU A 1 98 ? 2.232 -3.277 -6.722 1.00 96.31 98 LEU A C 1
ATOM 718 O O . LEU A 1 98 ? 3.245 -3.433 -7.394 1.00 96.31 98 LEU A O 1
ATOM 722 N N . ALA A 1 99 ? 1.310 -4.237 -6.615 1.00 97.69 99 A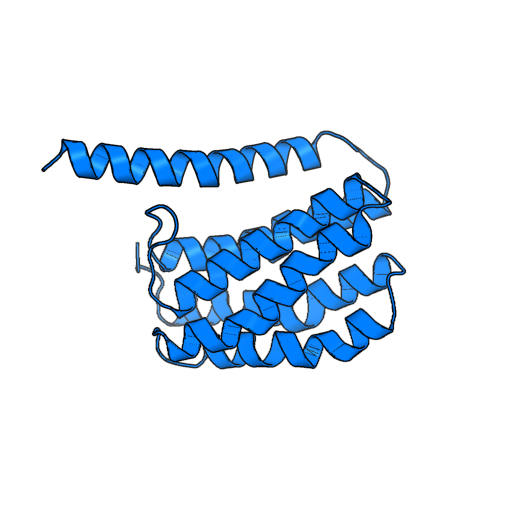LA A N 1
ATOM 723 C CA . ALA A 1 99 ? 1.465 -5.547 -7.249 1.00 97.69 99 ALA A CA 1
ATOM 724 C C . ALA A 1 99 ? 1.555 -5.442 -8.780 1.00 97.69 99 ALA A C 1
ATOM 726 O O . ALA A 1 99 ? 2.408 -6.087 -9.391 1.00 97.69 99 ALA A O 1
ATOM 727 N N . ALA A 1 100 ? 0.721 -4.599 -9.394 1.00 96.31 100 ALA A N 1
ATOM 728 C CA . ALA A 1 100 ? 0.753 -4.349 -10.831 1.00 96.31 100 ALA A CA 1
ATOM 729 C C . ALA A 1 100 ? 2.037 -3.622 -11.269 1.00 96.31 100 ALA A C 1
ATOM 731 O O . ALA A 1 100 ? 2.674 -4.038 -12.237 1.00 96.31 100 ALA A O 1
ATOM 732 N N . GLU A 1 101 ? 2.481 -2.610 -10.515 1.00 95.56 101 GLU A N 1
ATOM 733 C CA . GLU A 1 101 ? 3.756 -1.923 -10.752 1.00 95.56 101 GLU A CA 1
ATOM 734 C C . GLU A 1 101 ? 4.937 -2.897 -10.691 1.00 95.56 101 GLU A C 1
ATOM 736 O O . GLU A 1 101 ? 5.760 -2.932 -11.611 1.00 95.56 101 GLU A O 1
ATOM 741 N N . ARG A 1 102 ? 4.986 -3.746 -9.655 1.00 97.19 102 ARG A N 1
ATOM 742 C CA . ARG A 1 102 ? 6.025 -4.772 -9.504 1.00 97.19 102 ARG A CA 1
ATOM 743 C C . ARG A 1 102 ? 5.968 -5.831 -10.596 1.00 97.19 102 ARG A C 1
ATOM 745 O O . ARG A 1 102 ? 7.023 -6.275 -11.042 1.00 97.19 102 ARG A O 1
ATOM 752 N N . ALA A 1 103 ? 4.776 -6.189 -11.067 1.00 96.25 103 ALA A N 1
ATOM 753 C CA . ALA A 1 103 ? 4.594 -7.085 -12.206 1.00 96.25 103 ALA A CA 1
ATOM 754 C C . ALA A 1 103 ? 4.997 -6.453 -13.552 1.00 96.25 103 ALA A C 1
ATOM 756 O O . ALA A 1 103 ? 5.190 -7.184 -14.521 1.00 96.25 103 ALA A O 1
ATOM 757 N N . GLY A 1 104 ? 5.131 -5.123 -13.624 1.00 93.50 104 GLY A N 1
ATOM 758 C CA . GLY A 1 104 ? 5.303 -4.394 -14.884 1.00 93.50 104 GLY A CA 1
ATOM 759 C C . GLY A 1 104 ? 4.026 -4.341 -15.729 1.00 93.50 104 GLY A C 1
ATOM 760 O O . GLY A 1 104 ? 4.105 -4.144 -16.938 1.00 93.50 104 GLY A O 1
ATOM 761 N N . TYR A 1 105 ? 2.861 -4.542 -15.109 1.00 92.19 105 TY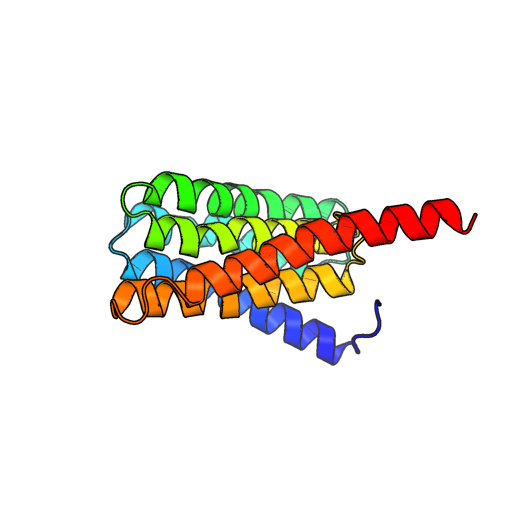R A N 1
ATOM 762 C CA . TYR A 1 105 ? 1.563 -4.566 -15.775 1.00 92.19 105 TYR A CA 1
ATOM 763 C C . TYR A 1 105 ? 0.891 -3.190 -15.718 1.00 9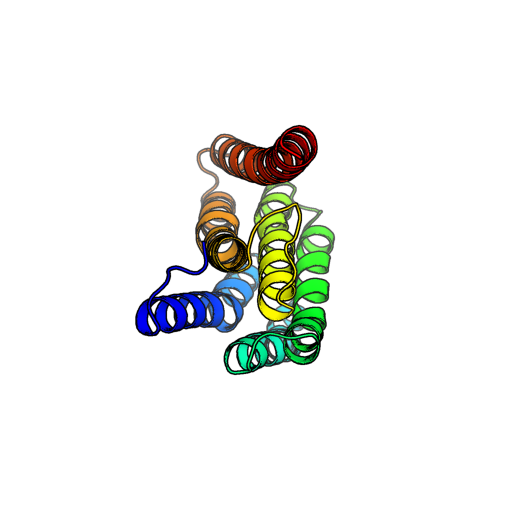2.19 105 TYR A C 1
ATOM 765 O O . TYR A 1 105 ? 0.832 -2.572 -14.654 1.00 92.19 105 TYR A O 1
ATOM 773 N N . ALA A 1 106 ? 0.356 -2.729 -16.851 1.00 90.81 106 ALA A N 1
ATOM 774 C CA . ALA A 1 106 ? -0.444 -1.511 -16.914 1.00 90.81 106 ALA A CA 1
ATOM 775 C C . ALA A 1 106 ? -1.876 -1.799 -16.439 1.00 90.81 106 ALA A C 1
ATOM 777 O O . ALA A 1 106 ? -2.718 -2.293 -17.185 1.00 90.81 106 ALA A O 1
ATOM 778 N N . LEU A 1 107 ? -2.136 -1.538 -15.160 1.00 89.75 107 LEU A N 1
ATOM 779 C CA . LEU A 1 107 ? -3.443 -1.744 -14.549 1.00 89.75 107 LEU A CA 1
ATOM 780 C C . LEU A 1 107 ? -4.369 -0.572 -14.888 1.00 89.75 107 LEU A C 1
ATOM 782 O O . LEU A 1 107 ? -4.054 0.566 -14.547 1.00 89.75 107 LEU A O 1
ATOM 786 N N . LEU A 1 108 ? -5.516 -0.866 -15.512 1.00 86.19 108 LEU A N 1
ATOM 787 C CA . LEU A 1 108 ? -6.479 0.139 -15.992 1.00 86.19 108 LEU A CA 1
ATOM 788 C C . LEU A 1 108 ? -5.812 1.186 -16.907 1.00 86.19 108 LEU A C 1
ATOM 790 O O . LEU A 1 108 ? -5.979 2.378 -16.687 1.00 86.19 108 LEU A O 1
ATOM 794 N N . GLY A 1 109 ? -4.943 0.758 -17.826 1.00 85.19 109 GLY A N 1
ATOM 795 C CA . GLY A 1 109 ? -4.230 1.666 -18.734 1.00 85.19 109 GLY A CA 1
ATOM 796 C C . GLY A 1 109 ? -3.103 2.490 -18.097 1.00 85.19 109 GLY A C 1
ATOM 797 O O . GLY A 1 109 ? -2.317 3.129 -18.798 1.00 85.19 109 GLY A O 1
ATOM 798 N N . PHE A 1 110 ? -2.944 2.472 -16.767 1.00 86.06 110 PHE A N 1
ATOM 799 C CA . PHE A 1 110 ? -1.914 3.277 -16.112 1.00 86.06 110 PHE A CA 1
ATOM 800 C C . PHE A 1 110 ? -0.530 2.624 -16.181 1.00 86.06 110 PHE A C 1
ATOM 802 O O . PHE A 1 110 ? -0.364 1.477 -15.762 1.00 86.06 110 PHE A O 1
ATOM 809 N N . PRO A 1 111 ? 0.513 3.362 -16.605 1.00 90.62 111 PRO A N 1
ATOM 810 C CA . PRO A 1 111 ? 1.875 2.854 -16.621 1.00 90.62 111 PRO A CA 1
ATOM 811 C C . PRO A 1 111 ? 2.417 2.615 -15.196 1.00 90.62 111 PRO A C 1
ATOM 813 O O . PRO A 1 111 ? 2.013 3.317 -14.260 1.00 90.62 111 PRO A O 1
ATOM 816 N N . PRO A 1 112 ? 3.412 1.721 -15.025 1.00 89.88 112 PRO A N 1
ATOM 817 C CA . PRO A 1 112 ? 3.991 1.371 -13.721 1.00 89.88 112 PRO A CA 1
ATOM 818 C 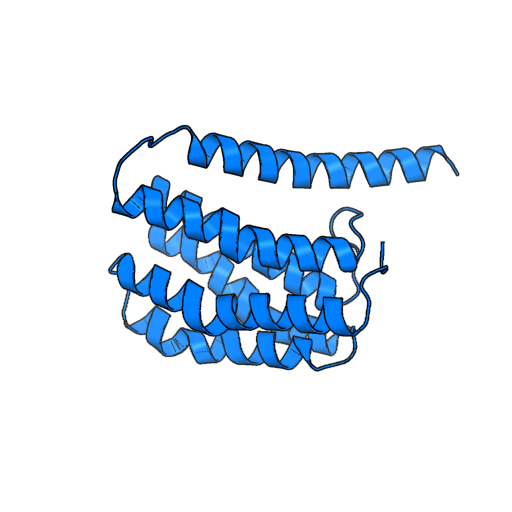C . PRO A 1 112 ? 4.433 2.574 -12.873 1.00 89.88 112 PRO A C 1
ATOM 820 O O . PRO A 1 112 ? 4.197 2.596 -11.668 1.00 89.88 112 PRO A O 1
ATOM 823 N N . GLY A 1 113 ? 5.003 3.616 -13.492 1.00 87.75 113 GLY A N 1
ATOM 824 C CA . GLY A 1 113 ? 5.323 4.888 -12.824 1.00 87.75 113 GLY A CA 1
ATOM 825 C C . GLY A 1 113 ? 4.156 5.509 -12.052 1.00 87.75 113 GLY A C 1
ATOM 826 O O . GLY A 1 113 ? 4.321 5.931 -10.907 1.00 87.75 113 GLY A O 1
ATOM 827 N N . ILE A 1 114 ? 2.968 5.531 -12.658 1.00 90.19 114 ILE A N 1
ATOM 828 C CA . ILE A 1 114 ? 1.761 6.075 -12.026 1.00 90.19 114 ILE A CA 1
ATOM 829 C C . ILE A 1 114 ? 1.261 5.117 -10.949 1.00 90.19 114 ILE A C 1
ATOM 831 O O . ILE A 1 114 ? 0.941 5.562 -9.855 1.00 90.19 114 ILE A O 1
ATOM 835 N N . LEU A 1 115 ? 1.273 3.809 -11.206 1.00 91.50 115 LEU A N 1
ATOM 836 C CA . LEU A 1 115 ? 0.844 2.802 -10.231 1.00 91.50 115 LEU A CA 1
ATOM 837 C C . LEU A 1 115 ? 1.682 2.820 -8.943 1.00 91.50 115 LEU A C 1
ATOM 839 O O . LEU A 1 115 ? 1.132 2.677 -7.849 1.00 91.50 115 LEU A O 1
ATOM 843 N N . GLY A 1 116 ? 2.989 3.071 -9.049 1.00 90.06 116 GLY A N 1
ATOM 844 C CA . GLY A 1 116 ? 3.857 3.268 -7.887 1.00 90.06 116 GLY A CA 1
ATOM 845 C C . GLY A 1 116 ? 3.477 4.512 -7.074 1.00 90.06 116 GLY A C 1
ATOM 846 O O . GLY A 1 116 ? 3.398 4.453 -5.846 1.00 90.06 116 GLY A O 1
ATOM 847 N N . LEU A 1 117 ? 3.171 5.627 -7.747 1.00 89.94 117 LEU A N 1
ATOM 848 C CA . LEU A 1 117 ? 2.670 6.842 -7.093 1.00 89.94 117 LEU A CA 1
ATOM 849 C C . LEU A 1 117 ? 1.293 6.620 -6.457 1.00 89.94 117 LEU A C 1
ATOM 851 O O . LEU A 1 117 ? 1.070 7.067 -5.335 1.00 89.94 117 LEU A O 1
ATOM 855 N N . THR A 1 118 ? 0.402 5.889 -7.127 1.00 90.81 118 THR A N 1
ATOM 856 C CA . THR A 1 118 ? -0.900 5.468 -6.597 1.00 90.81 118 THR A CA 1
ATOM 857 C C . THR A 1 118 ? -0.717 4.668 -5.312 1.00 90.81 118 THR A C 1
ATOM 859 O O . THR A 1 118 ? -1.365 4.972 -4.310 1.00 90.81 118 THR A O 1
ATOM 862 N N . ALA A 1 119 ? 0.208 3.705 -5.293 1.00 91.12 119 ALA A N 1
ATOM 863 C CA . ALA A 1 119 ? 0.518 2.952 -4.085 1.00 91.12 119 ALA A CA 1
ATOM 864 C C . ALA A 1 119 ? 0.944 3.886 -2.942 1.00 91.12 119 ALA A C 1
ATOM 866 O O . ALA A 1 119 ? 0.365 3.818 -1.859 1.00 91.12 119 ALA A O 1
ATOM 867 N N . ALA A 1 120 ? 1.893 4.797 -3.164 1.00 88.81 120 ALA A N 1
ATOM 868 C CA . ALA A 1 120 ? 2.308 5.748 -2.129 1.00 88.81 120 ALA A CA 1
ATOM 869 C C . ALA A 1 120 ? 1.156 6.664 -1.669 1.00 88.81 120 ALA A C 1
ATOM 871 O O . ALA A 1 120 ? 0.942 6.841 -0.468 1.00 88.81 120 ALA A O 1
ATOM 872 N N . HIS A 1 121 ? 0.379 7.201 -2.610 1.00 88.44 121 HIS A N 1
ATOM 873 C CA . HIS A 1 121 ? -0.716 8.126 -2.333 1.00 88.44 121 HIS A CA 1
ATOM 874 C C . HIS A 1 121 ? -1.828 7.475 -1.502 1.00 88.44 121 HIS A C 1
ATOM 876 O O . HIS A 1 121 ? -2.242 8.032 -0.487 1.00 88.44 121 HIS A O 1
ATOM 882 N N . PHE A 1 122 ? -2.286 6.278 -1.871 1.00 90.31 122 PHE A N 1
ATOM 883 C CA . PHE A 1 122 ? -3.359 5.603 -1.138 1.00 90.31 122 PHE A CA 1
ATOM 884 C C . PHE A 1 122 ? -2.910 5.052 0.224 1.00 90.31 122 PHE A C 1
ATOM 886 O O . PHE A 1 122 ? -3.734 4.990 1.138 1.00 90.31 122 PHE A O 1
ATOM 893 N N . HIS A 1 123 ? -1.624 4.726 0.412 1.00 88.50 123 HIS A N 1
ATOM 894 C CA . HIS A 1 123 ? -1.095 4.410 1.744 1.00 88.50 123 HIS A CA 1
ATOM 895 C C . HIS A 1 123 ? -1.032 5.642 2.658 1.00 88.50 123 HIS A C 1
ATOM 897 O O . HIS A 1 123 ? -1.457 5.567 3.810 1.00 88.50 123 HIS A O 1
ATOM 903 N N . VAL A 1 124 ? -0.494 6.764 2.168 1.00 81.00 124 VAL A N 1
ATOM 904 C CA . VAL A 1 124 ? -0.246 7.959 2.994 1.00 81.00 124 VAL A CA 1
ATOM 905 C C . VAL A 1 124 ? -1.483 8.850 3.074 1.00 81.00 124 VAL A C 1
ATOM 907 O O . VAL A 1 124 ? -2.029 9.059 4.154 1.00 81.00 124 VAL A O 1
ATOM 910 N N . ALA A 1 125 ? -1.932 9.380 1.937 1.00 76.62 125 ALA A N 1
ATOM 911 C CA . ALA A 1 125 ? -3.026 10.342 1.879 1.00 76.62 125 ALA A CA 1
ATOM 912 C C . ALA A 1 125 ? -4.388 9.659 2.046 1.00 76.62 125 ALA A C 1
ATOM 914 O O . ALA A 1 125 ? -5.224 10.154 2.792 1.00 76.62 125 ALA A O 1
ATOM 915 N N . GLY A 1 126 ? -4.593 8.507 1.402 1.00 76.69 126 GLY A N 1
ATOM 916 C CA . GLY A 1 126 ? -5.850 7.760 1.499 1.00 76.69 126 GLY A CA 1
ATOM 917 C C . GLY A 1 126 ? -6.079 7.196 2.901 1.00 76.69 126 GLY A C 1
ATOM 918 O O . GLY A 1 126 ? -6.923 7.684 3.653 1.00 76.69 126 GLY A O 1
ATOM 919 N N . PHE A 1 127 ? -5.305 6.175 3.271 1.00 80.06 127 PHE A N 1
ATOM 920 C CA . PHE A 1 127 ? -5.470 5.495 4.555 1.00 80.06 127 PHE A CA 1
ATOM 921 C C . PHE A 1 127 ? -5.142 6.406 5.748 1.00 80.06 127 PHE A C 1
ATOM 923 O O . PHE A 1 127 ? -5.903 6.444 6.711 1.00 80.06 127 PHE A O 1
ATOM 930 N N . GLY A 1 128 ? -4.054 7.178 5.683 1.00 76.38 128 GLY A N 1
ATOM 931 C CA . GLY A 1 128 ? -3.594 8.004 6.800 1.00 76.38 128 GLY A CA 1
ATOM 932 C C . GLY A 1 128 ? -4.522 9.155 7.175 1.00 76.38 128 GLY A C 1
ATOM 933 O O . GLY A 1 128 ? -4.858 9.310 8.350 1.00 76.38 128 GLY A O 1
ATOM 934 N N . ALA A 1 129 ? -4.976 9.946 6.198 1.00 72.50 129 ALA A N 1
ATOM 935 C CA . ALA A 1 129 ? -5.867 11.074 6.480 1.00 72.50 129 ALA A CA 1
ATOM 936 C C . ALA A 1 129 ? -7.235 10.594 6.983 1.00 72.50 129 ALA A C 1
ATOM 938 O O . ALA A 1 129 ? -7.781 11.143 7.941 1.00 72.50 129 ALA A O 1
ATOM 939 N N . MET A 1 130 ? -7.764 9.524 6.385 1.00 68.81 130 MET A N 1
ATOM 940 C CA . MET A 1 130 ? -9.035 8.939 6.805 1.00 68.81 130 MET A CA 1
ATOM 941 C C . MET A 1 130 ? -8.953 8.282 8.185 1.00 68.81 130 MET A C 1
ATOM 943 O O . MET A 1 130 ? -9.916 8.348 8.946 1.00 68.81 130 MET A O 1
ATOM 947 N N . LEU A 1 131 ? -7.808 7.689 8.532 1.00 73.00 131 LEU A N 1
ATOM 948 C CA . LEU A 1 131 ? -7.556 7.151 9.865 1.00 73.00 131 LEU A CA 1
ATOM 949 C C . LEU A 1 131 ? -7.540 8.260 10.924 1.00 73.00 131 LEU A C 1
ATOM 951 O O . LEU A 1 131 ? -8.196 8.118 11.951 1.00 73.00 131 LEU A O 1
ATOM 955 N N . LEU A 1 132 ? -6.834 9.367 10.675 1.00 74.38 132 LEU A N 1
ATOM 956 C CA . LEU A 1 132 ? -6.813 10.506 11.599 1.00 74.38 132 LEU A CA 1
ATOM 957 C C . LEU A 1 132 ? -8.223 11.053 11.839 1.00 74.38 132 LEU A C 1
ATOM 959 O O . LEU A 1 132 ? -8.598 11.281 12.983 1.00 74.38 132 LEU A O 1
ATOM 963 N N . LEU A 1 133 ? -9.031 11.177 10.788 1.00 70.00 133 LEU A N 1
ATOM 964 C CA . LEU A 1 133 ? -10.412 11.648 10.907 1.00 70.00 133 LEU A CA 1
ATOM 965 C C . LEU A 1 133 ? -11.336 10.649 11.605 1.00 70.00 133 LEU A C 1
ATOM 967 O O . LEU A 1 133 ? -12.212 11.053 12.368 1.00 70.00 133 LEU A O 1
ATOM 971 N N . ALA A 1 134 ? -11.135 9.347 11.390 1.00 70.44 134 ALA A N 1
ATOM 972 C CA . ALA A 1 134 ? -11.859 8.321 12.134 1.00 70.44 134 ALA A CA 1
ATOM 973 C C . ALA A 1 134 ? -11.539 8.372 13.640 1.00 70.44 134 ALA A C 1
ATOM 975 O O . ALA A 1 134 ? -12.412 8.078 14.453 1.00 70.44 134 ALA A O 1
ATOM 976 N N . LEU A 1 135 ? -10.317 8.774 14.009 1.00 71.00 135 LEU A N 1
ATOM 977 C CA . LEU A 1 135 ? -9.881 8.903 15.402 1.00 71.00 135 LEU A CA 1
ATOM 978 C C . LEU A 1 135 ? -10.298 10.233 16.053 1.00 71.00 135 LEU A C 1
ATOM 980 O O . LEU A 1 135 ? -10.576 10.243 17.250 1.00 71.00 135 LEU A O 1
ATOM 984 N N . THR A 1 136 ? -10.349 11.342 15.307 1.00 76.62 136 THR A N 1
ATOM 985 C CA . THR A 1 136 ? -10.723 12.665 15.850 1.00 76.62 136 THR A CA 1
ATOM 986 C C . THR A 1 136 ? -12.224 12.946 15.798 1.00 76.62 136 THR A C 1
ATOM 988 O O . THR A 1 136 ? -12.721 13.747 16.584 1.00 76.62 136 THR A O 1
ATOM 991 N N . GLY A 1 137 ? -12.968 12.297 14.896 1.00 65.81 137 GLY A N 1
ATOM 992 C CA . GLY A 1 137 ? -14.421 12.450 14.765 1.00 65.81 137 GLY A CA 1
ATOM 993 C C . GLY A 1 137 ? -14.890 13.741 14.075 1.00 65.81 137 GLY A C 1
ATOM 994 O O . GLY A 1 137 ? -16.099 13.926 13.907 1.00 65.81 137 GLY A O 1
ATOM 995 N N . GLU A 1 138 ? -13.978 14.614 13.640 1.00 58.28 138 GLU A N 1
ATOM 996 C CA . GLU A 1 138 ? -14.293 15.885 12.974 1.00 58.28 138 GLU A CA 1
ATOM 997 C C . GLU A 1 138 ? -14.470 15.716 11.448 1.00 58.28 138 GLU A C 1
ATOM 999 O O . GLU A 1 138 ? -13.875 14.840 10.829 1.00 58.28 138 GLU A O 1
ATOM 1004 N N . HIS A 1 139 ? -15.331 16.532 10.819 1.00 59.78 139 HIS A N 1
ATOM 1005 C CA . HIS A 1 139 ? -15.579 16.561 9.359 1.00 59.78 139 HIS A CA 1
ATOM 1006 C C . HIS A 1 139 ? -15.851 15.197 8.681 1.00 59.78 139 HIS A C 1
ATOM 1008 O O . HIS A 1 139 ? -15.354 14.905 7.591 1.00 59.78 139 HIS A O 1
ATOM 1014 N N . ARG A 1 140 ? -16.736 14.398 9.294 1.00 64.00 140 ARG A N 1
ATOM 1015 C CA . ARG A 1 140 ? -17.052 12.986 8.973 1.00 64.00 140 ARG A CA 1
ATOM 1016 C C . ARG A 1 140 ? -17.424 12.658 7.515 1.00 64.00 140 ARG A C 1
ATOM 1018 O O . ARG A 1 140 ? -17.464 11.482 7.180 1.00 64.00 140 ARG A O 1
ATOM 1025 N N . LEU A 1 141 ? -17.716 13.641 6.658 1.00 65.06 141 LEU A N 1
ATOM 1026 C CA . LEU A 1 141 ? -18.155 13.414 5.270 1.00 65.06 141 LEU A CA 1
ATOM 1027 C C . LEU A 1 141 ? -17.239 14.015 4.192 1.00 65.06 141 LEU A C 1
ATOM 1029 O O . LEU A 1 141 ? -17.225 13.512 3.072 1.00 65.06 141 LEU A O 1
ATOM 1033 N N . LEU A 1 142 ? -16.453 15.051 4.499 1.00 65.12 142 LEU A N 1
ATOM 1034 C CA . LEU A 1 142 ? -15.658 15.757 3.482 1.00 65.12 142 LEU A CA 1
ATOM 1035 C C . LEU A 1 142 ? -14.467 14.930 2.993 1.00 65.12 142 LEU A C 1
ATOM 1037 O O . LEU A 1 142 ? -14.200 14.867 1.797 1.00 65.12 142 LEU A O 1
ATOM 1041 N N . ALA A 1 143 ? -13.776 14.253 3.904 1.00 64.00 143 ALA A N 1
ATOM 1042 C CA . ALA A 1 143 ? -12.664 13.390 3.535 1.00 64.00 1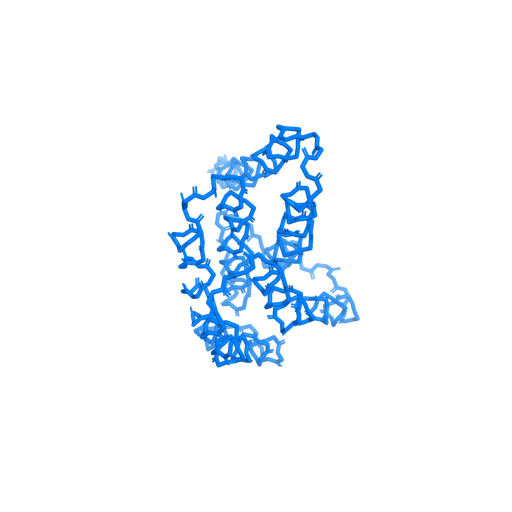43 ALA A CA 1
ATOM 1043 C C . ALA A 1 143 ? -13.079 12.103 2.813 1.00 64.00 143 ALA A C 1
ATOM 1045 O O . ALA A 1 143 ? -12.456 11.810 1.790 1.00 64.00 143 ALA A O 1
ATOM 1046 N N . PRO A 1 144 ? -14.128 11.358 3.233 1.00 64.81 144 PRO A N 1
ATOM 1047 C CA . PRO A 1 144 ? -14.567 10.217 2.443 1.00 64.81 144 PRO A CA 1
ATOM 1048 C C . PRO A 1 144 ? -15.058 10.641 1.058 1.00 64.81 144 PRO A C 1
ATOM 1050 O O . PRO A 1 144 ? -14.783 9.938 0.090 1.00 64.81 144 PRO A O 1
ATOM 1053 N N . ALA A 1 145 ? -15.692 11.814 0.930 1.00 67.94 145 ALA A N 1
ATOM 1054 C CA . ALA A 1 145 ? -16.040 12.378 -0.372 1.00 67.94 145 ALA A CA 1
ATOM 1055 C C . ALA A 1 145 ? -14.793 12.691 -1.218 1.00 67.94 145 ALA A C 1
ATOM 1057 O O . ALA A 1 145 ? -14.738 12.299 -2.379 1.00 67.94 145 ALA A O 1
ATOM 1058 N N . GLY A 1 146 ? -13.765 13.325 -0.643 1.00 66.56 146 GLY A N 1
ATOM 1059 C CA . GLY A 1 146 ? -12.501 13.599 -1.337 1.00 66.56 146 GLY A CA 1
ATOM 1060 C C . GLY A 1 146 ? -11.797 12.328 -1.822 1.00 66.56 146 GLY A C 1
ATOM 1061 O O . GLY A 1 146 ? -11.424 12.232 -2.989 1.00 66.56 146 GLY A O 1
ATOM 1062 N N . VAL A 1 147 ? -11.684 11.313 -0.961 1.00 69.94 147 VAL A N 1
ATOM 1063 C CA . VAL A 1 147 ? -11.103 10.008 -1.318 1.00 69.94 147 VAL A CA 1
ATOM 1064 C C . VAL A 1 147 ? -11.949 9.287 -2.369 1.00 69.94 147 VAL A C 1
ATOM 1066 O O . VAL A 1 147 ? -11.389 8.718 -3.304 1.00 69.94 147 VAL A O 1
ATOM 1069 N N . ALA A 1 148 ? -13.281 9.340 -2.268 1.00 71.31 148 ALA A N 1
ATOM 1070 C CA . ALA A 1 148 ? -14.177 8.775 -3.275 1.00 71.31 148 ALA A CA 1
ATOM 1071 C C . ALA A 1 148 ? -14.011 9.467 -4.635 1.00 71.31 148 ALA A C 1
ATOM 1073 O O . ALA A 1 148 ? -13.976 8.784 -5.653 1.00 71.31 148 ALA A O 1
ATOM 1074 N N . VAL A 1 149 ? -13.854 10.795 -4.663 1.00 73.12 149 VAL A N 1
ATOM 1075 C CA . VAL A 1 149 ? -13.599 11.560 -5.894 1.00 73.12 149 VAL A CA 1
ATOM 1076 C C . VAL A 1 149 ? -12.260 11.170 -6.514 1.00 73.12 149 VAL A C 1
ATOM 1078 O O . VAL A 1 149 ? -12.207 10.911 -7.714 1.00 73.12 149 VAL A O 1
ATOM 1081 N N . VAL A 1 150 ? -11.190 11.064 -5.718 1.00 71.50 150 VAL A N 1
ATOM 1082 C CA . VAL A 1 150 ? -9.879 10.618 -6.223 1.00 71.50 150 VAL A CA 1
ATOM 1083 C C . VAL A 1 150 ? -9.943 9.171 -6.720 1.00 71.50 150 VAL A C 1
ATOM 1085 O O . VAL A 1 150 ? -9.429 8.871 -7.795 1.00 71.50 150 VAL A O 1
ATOM 1088 N N . GLY A 1 151 ? -10.609 8.277 -5.984 1.00 69.69 151 GLY A N 1
ATOM 1089 C CA . GLY A 1 151 ? -10.805 6.883 -6.385 1.00 69.69 151 GLY A CA 1
ATOM 1090 C C . GLY A 1 151 ? -11.632 6.742 -7.664 1.00 69.69 151 GLY A C 1
ATOM 1091 O O . GLY A 1 151 ? -11.261 5.982 -8.556 1.00 69.69 151 GLY A O 1
ATOM 1092 N N . LEU A 1 152 ? -12.710 7.516 -7.799 1.00 75.81 152 LEU A N 1
ATOM 1093 C CA . LEU A 1 152 ? -13.513 7.568 -9.018 1.00 75.81 152 LEU A CA 1
ATOM 1094 C C . LEU A 1 152 ? -12.693 8.116 -10.187 1.00 75.81 152 LEU A C 1
ATOM 1096 O O . LEU A 1 152 ? -12.716 7.530 -11.262 1.00 75.81 152 LEU A O 1
ATOM 1100 N N . GLY A 1 153 ? -11.932 9.190 -9.972 1.00 66.69 153 GLY A N 1
ATOM 1101 C CA . GLY A 1 153 ? -11.020 9.742 -10.972 1.00 66.69 153 GLY A CA 1
ATOM 1102 C C . GLY A 1 153 ? -9.963 8.731 -11.420 1.00 66.69 153 GLY A C 1
ATOM 1103 O O . GLY A 1 153 ? -9.671 8.653 -12.609 1.00 66.69 153 GLY A O 1
ATOM 1104 N N . PHE A 1 154 ? -9.448 7.909 -10.501 1.00 72.81 154 PHE A N 1
ATOM 1105 C CA . PHE A 1 154 ? -8.540 6.811 -10.830 1.00 72.81 154 PHE A CA 1
ATOM 1106 C C . PHE A 1 154 ? -9.219 5.765 -11.726 1.00 72.81 154 PHE A C 1
ATOM 1108 O O . PHE A 1 154 ? -8.681 5.424 -12.773 1.00 72.81 154 PHE A O 1
ATOM 1115 N N . VAL A 1 155 ? -10.423 5.302 -11.378 1.00 74.94 155 VAL A N 1
ATOM 1116 C CA . VAL A 1 155 ? -11.156 4.314 -12.194 1.00 74.94 155 VAL A CA 1
ATOM 1117 C C . VAL A 1 155 ? -11.524 4.884 -13.567 1.00 74.94 155 VAL A C 1
ATOM 1119 O O . VAL A 1 155 ? -11.246 4.260 -14.588 1.00 74.94 155 VAL A O 1
ATOM 1122 N N . VAL A 1 156 ? -12.115 6.081 -13.599 1.00 74.88 156 VAL A N 1
ATOM 1123 C CA . VAL A 1 156 ? -12.570 6.730 -14.834 1.00 74.88 156 VAL A CA 1
ATOM 1124 C C . VAL A 1 156 ? -11.386 7.063 -15.733 1.00 74.88 156 VAL A C 1
ATOM 1126 O O . VAL A 1 156 ? -11.401 6.680 -16.898 1.00 74.88 156 VAL A O 1
ATOM 1129 N N . GLY A 1 157 ? -10.349 7.711 -15.195 1.00 63.28 157 GLY A N 1
ATOM 1130 C CA . GLY A 1 157 ? -9.168 8.119 -15.955 1.00 63.28 157 GLY A CA 1
ATOM 1131 C C . GLY A 1 157 ? -8.420 6.946 -16.585 1.00 63.28 157 GLY A C 1
ATOM 1132 O O . GLY A 1 157 ? -7.888 7.092 -17.682 1.00 63.28 157 GLY A O 1
ATOM 1133 N N . GLY A 1 158 ? -8.434 5.778 -15.936 1.00 59.81 158 GLY A N 1
ATOM 1134 C CA . GLY A 1 158 ? -7.882 4.561 -16.523 1.00 59.81 158 GLY A CA 1
ATOM 1135 C C . GLY A 1 158 ? -8.693 4.069 -17.722 1.00 59.81 158 GLY A C 1
ATOM 1136 O O . GLY A 1 158 ? -8.146 3.771 -18.777 1.00 59.81 158 GLY A O 1
ATOM 1137 N N . THR A 1 159 ? -10.024 4.067 -17.600 1.00 62.97 159 THR A N 1
ATOM 1138 C CA . THR A 1 159 ? -10.915 3.598 -18.676 1.00 62.97 159 THR A CA 1
ATOM 1139 C C . THR A 1 159 ? -11.002 4.538 -19.880 1.00 62.97 159 THR A C 1
ATOM 1141 O O . THR A 1 159 ? -11.125 4.063 -21.006 1.00 62.97 159 THR A O 1
ATOM 1144 N N . THR A 1 160 ? -10.939 5.861 -19.686 1.00 61.31 160 THR A N 1
ATOM 1145 C CA . THR A 1 160 ? -10.968 6.828 -20.798 1.00 61.31 160 THR A CA 1
ATOM 1146 C C . THR A 1 160 ? -9.633 6.931 -21.525 1.00 61.31 160 THR A C 1
ATOM 1148 O O . THR A 1 160 ? -9.643 7.162 -22.731 1.00 61.31 160 THR A O 1
ATOM 1151 N N . GLY A 1 161 ? -8.505 6.728 -20.836 1.00 57.31 161 GLY A N 1
ATOM 1152 C CA . GLY A 1 161 ? -7.186 6.658 -21.472 1.00 57.31 161 GLY A CA 1
ATOM 1153 C C . GLY A 1 161 ? -7.102 5.531 -22.503 1.00 57.31 161 GLY A C 1
ATOM 1154 O O . GLY A 1 161 ? -6.759 5.788 -23.656 1.00 57.31 161 GLY A O 1
ATOM 1155 N N . ASP A 1 162 ? -7.523 4.322 -22.118 1.00 58.34 162 ASP A N 1
ATOM 1156 C CA . ASP A 1 162 ? -7.546 3.150 -23.008 1.00 58.34 162 ASP A CA 1
ATOM 1157 C C . ASP A 1 162 ? -8.480 3.351 -24.216 1.00 58.34 162 ASP A C 1
ATOM 1159 O O . ASP A 1 162 ? -8.171 2.928 -25.330 1.00 58.34 162 ASP A O 1
ATOM 1163 N N . LEU A 1 163 ? -9.620 4.024 -24.019 1.00 57.53 163 LEU A N 1
ATOM 1164 C CA . LEU A 1 163 ? -10.604 4.261 -25.082 1.00 57.53 163 LEU A CA 1
ATOM 1165 C C . LEU A 1 163 ? -10.114 5.278 -26.122 1.00 57.53 163 LEU A C 1
ATOM 1167 O O . LEU A 1 163 ? -10.397 5.126 -27.307 1.00 57.53 163 LEU A O 1
ATOM 1171 N N . ILE A 1 164 ? -9.382 6.306 -25.682 1.00 58.41 164 ILE A N 1
ATOM 1172 C CA . ILE A 1 164 ? -8.784 7.309 -26.572 1.00 58.41 164 ILE A CA 1
ATOM 1173 C C . ILE A 1 164 ? -7.630 6.687 -27.365 1.00 58.41 164 ILE A C 1
ATOM 1175 O O . ILE A 1 164 ? -7.553 6.894 -28.571 1.00 58.41 164 ILE A O 1
ATOM 1179 N N . GLU A 1 165 ? -6.786 5.864 -26.735 1.00 56.44 165 GLU A N 1
ATOM 1180 C CA . GLU A 1 165 ? -5.686 5.179 -27.432 1.00 56.44 165 GLU A CA 1
ATOM 1181 C C . GLU A 1 165 ? -6.187 4.165 -28.482 1.00 56.44 165 GLU A C 1
ATOM 1183 O O . GLU A 1 165 ? -5.539 3.955 -29.507 1.00 56.44 165 GLU A O 1
ATOM 1188 N N . LEU A 1 166 ? -7.363 3.567 -28.265 1.00 57.16 166 LEU A N 1
ATOM 1189 C CA . LEU A 1 166 ? -8.033 2.688 -29.233 1.00 57.16 166 LEU A CA 1
ATOM 1190 C C . LEU A 1 166 ? -8.665 3.429 -30.421 1.00 57.16 166 LEU A C 1
ATOM 1192 O O . LEU A 1 166 ? -8.842 2.814 -31.469 1.00 57.16 166 LEU A O 1
ATOM 1196 N N . LEU A 1 167 ? -9.022 4.708 -30.268 1.00 63.72 167 LEU A N 1
ATOM 1197 C CA . LEU A 1 167 ? -9.614 5.531 -31.333 1.00 63.72 167 LEU A CA 1
ATOM 1198 C C . LEU A 1 167 ? -8.565 6.224 -32.219 1.00 63.72 167 LEU A C 1
ATOM 1200 O O . LEU A 1 167 ? -8.904 6.652 -33.318 1.00 63.72 167 LEU A O 1
ATOM 1204 N N . ASP A 1 168 ? -7.318 6.325 -31.752 1.00 62.12 168 ASP A N 1
ATOM 1205 C CA . ASP A 1 168 ? -6.195 6.968 -32.457 1.00 62.12 168 ASP A CA 1
ATOM 1206 C C . ASP A 1 168 ? -5.333 5.976 -33.281 1.00 62.12 168 ASP A C 1
ATOM 1208 O O . ASP A 1 168 ? -4.285 6.353 -33.813 1.00 62.12 168 ASP A O 1
ATOM 1212 N N . ARG A 1 169 ? -5.748 4.702 -33.385 1.00 49.59 169 ARG A N 1
ATOM 1213 C CA . ARG A 1 169 ? -5.132 3.659 -34.233 1.00 49.59 169 ARG A CA 1
ATOM 1214 C C . ARG A 1 169 ? -5.977 3.357 -35.463 1.00 49.59 169 ARG A C 1
ATOM 1216 O O . ARG A 1 169 ? -5.358 3.095 -36.520 1.00 49.59 169 ARG A O 1
#

InterPro domains:
  IPR025450 YndJ-like protein [PF14158] (14-166)

Radius of gyration: 16.04 Å; chains: 1; bounding box: 36×29×53 Å

pLDDT: mean 83.56, std 12.65, range [49.59, 98.12]

Secondary structure (DSSP, 8-state):
-----HHHHHHHHHHHHHIIIIIHHHHHHHTT--HHHHHHHHHHHHHHHHHHHSPSSHHHHHHTHHHHHHHHHHHHHHTTSHHHHHHHTHHHHHHHHHHHHHHT--BTTB-HHHHHHHHHHIIIIIIIHHHHHHHH--STTHHHHHHHHHHHHHHHHHHHHHHHHHH--